Protein AF-A0A1Y0HPH0-F1 (afdb_monomer_lite)

Radius of gyration: 15.82 Å; chains: 1; bounding box: 35×52×36 Å

Foldseek 3Di:
DDDPPPDPPVCVCLLVVLLVCLVVVVLVVLLVVLCVRVNDDDDDLPAADASSSLSNVVSVCVVPNDDDLVSSLVSLLSNLLVDVCPPAVVVPNLVSNLSSLCSNQVPDPHPDDSVRSSVCSCVSDVVDDDDPVDDD

Organism: NCBI:txid1854492

Structure (mmCIF, N/CA/C/O backbone):
data_AF-A0A1Y0HPH0-F1
#
_entry.id   AF-A0A1Y0HPH0-F1
#
loop_
_atom_site.group_PDB
_atom_site.id
_atom_site.type_symbol
_atom_site.label_atom_id
_atom_site.label_alt_id
_atom_site.label_comp_id
_atom_site.label_asym_id
_atom_site.label_entity_id
_atom_site.label_seq_id
_atom_site.pdbx_PDB_ins_code
_atom_site.Cartn_x
_atom_site.Cartn_y
_atom_site.Cartn_z
_atom_site.occupancy
_atom_site.B_iso_or_equiv
_atom_site.auth_seq_id
_atom_site.auth_comp_id
_atom_site.auth_asym_id
_atom_site.auth_atom_id
_atom_site.pdbx_PDB_model_num
ATOM 1 N N . MET A 1 1 ? -8.904 38.641 -9.603 1.00 35.88 1 MET A N 1
ATOM 2 C CA . MET A 1 1 ? -9.101 37.183 -9.765 1.00 35.88 1 MET A CA 1
ATOM 3 C C . MET A 1 1 ? -8.842 36.514 -8.427 1.00 35.88 1 MET A C 1
ATOM 5 O O . MET A 1 1 ? -7.716 36.547 -7.954 1.00 35.88 1 MET A O 1
ATOM 9 N N . ALA A 1 2 ? -9.878 35.993 -7.771 1.00 33.75 2 ALA A N 1
ATOM 10 C CA . ALA A 1 2 ? -9.714 35.282 -6.508 1.00 33.75 2 ALA A CA 1
ATOM 11 C C . ALA A 1 2 ? -9.170 33.876 -6.797 1.00 33.75 2 ALA A C 1
ATOM 13 O O . ALA A 1 2 ? -9.880 33.035 -7.343 1.00 33.75 2 ALA A O 1
ATOM 14 N N . VAL A 1 3 ? -7.907 33.626 -6.453 1.00 39.84 3 VAL A N 1
ATOM 15 C CA . VAL A 1 3 ? -7.331 32.280 -6.487 1.00 39.84 3 VAL A CA 1
ATOM 16 C C . VAL A 1 3 ? -8.057 31.450 -5.428 1.00 39.84 3 VAL A C 1
ATOM 18 O O . VAL A 1 3 ? -7.984 31.738 -4.233 1.00 39.84 3 VAL A O 1
ATOM 21 N N . HIS A 1 4 ? -8.806 30.436 -5.856 1.00 41.59 4 HIS A N 1
ATOM 22 C CA . HIS A 1 4 ? -9.420 29.446 -4.974 1.00 41.59 4 HIS A CA 1
ATOM 23 C C . HIS A 1 4 ? -8.343 28.569 -4.308 1.00 41.59 4 HIS A C 1
ATOM 25 O O . HIS A 1 4 ? -8.145 27.413 -4.662 1.00 41.59 4 HIS A O 1
ATOM 31 N N . ILE A 1 5 ? -7.663 29.096 -3.288 1.00 48.03 5 ILE A N 1
ATOM 32 C CA . ILE A 1 5 ? -6.835 28.304 -2.367 1.00 48.03 5 ILE A CA 1
ATOM 33 C C . ILE A 1 5 ? -7.748 27.751 -1.264 1.00 48.03 5 ILE A C 1
ATOM 35 O O . ILE A 1 5 ? -7.734 28.228 -0.134 1.00 48.03 5 ILE A O 1
ATOM 39 N N . LYS A 1 6 ? -8.627 26.791 -1.568 1.00 42.06 6 LYS A N 1
ATOM 40 C CA . LYS A 1 6 ? -9.547 26.230 -0.556 1.00 42.06 6 LYS A CA 1
ATOM 41 C C . LYS A 1 6 ? -9.825 24.743 -0.795 1.00 42.06 6 LYS A C 1
ATOM 43 O O . LYS A 1 6 ? -10.908 24.394 -1.241 1.00 42.06 6 LYS A O 1
ATOM 48 N N . LYS A 1 7 ? -8.833 23.882 -0.505 1.00 41.75 7 LYS A N 1
ATOM 49 C CA . LYS A 1 7 ? -8.976 22.503 0.049 1.00 41.75 7 LYS A CA 1
ATOM 50 C C . LYS A 1 7 ? -7.671 21.686 0.018 1.00 41.75 7 LYS A C 1
ATOM 52 O O . LYS A 1 7 ? -7.506 20.825 0.868 1.00 41.75 7 LYS A O 1
ATOM 57 N N . SER A 1 8 ? -6.737 21.979 -0.892 1.00 52.62 8 SER A N 1
ATOM 58 C CA . SER A 1 8 ? -5.570 21.113 -1.177 1.00 52.62 8 SER A CA 1
ATOM 59 C C . SER A 1 8 ? -4.472 21.094 -0.091 1.00 52.62 8 SER A C 1
ATOM 61 O O . SER A 1 8 ? -3.960 20.028 0.237 1.00 52.62 8 SER A O 1
ATOM 63 N N . ALA A 1 9 ? -4.161 22.226 0.551 1.00 58.78 9 ALA A N 1
ATOM 64 C CA . ALA A 1 9 ? -3.064 22.282 1.529 1.00 58.78 9 ALA A CA 1
ATOM 65 C C . ALA A 1 9 ? -3.359 21.554 2.857 1.00 58.78 9 ALA A C 1
ATOM 67 O O . ALA A 1 9 ? -2.433 21.135 3.542 1.00 58.78 9 ALA A O 1
ATOM 68 N N . LYS A 1 10 ? -4.639 21.391 3.227 1.00 63.62 10 LYS A N 1
ATOM 69 C CA . LYS A 1 10 ? -5.037 20.844 4.539 1.00 63.62 10 LYS A CA 1
ATOM 70 C C . LYS A 1 10 ? -4.718 19.361 4.715 1.00 63.62 10 LYS A C 1
ATOM 72 O O . LYS A 1 10 ? -4.636 18.917 5.846 1.00 63.62 10 LYS A O 1
ATOM 77 N N . THR A 1 11 ? -4.564 18.609 3.630 1.00 77.12 11 THR A N 1
ATOM 78 C CA . THR A 1 11 ? -4.279 17.165 3.674 1.00 77.12 11 THR A CA 1
ATOM 79 C C . THR A 1 11 ? -2.936 16.833 3.030 1.00 77.12 11 THR A C 1
ATOM 81 O O . THR A 1 11 ? -2.699 15.686 2.649 1.00 77.12 11 THR A O 1
ATOM 84 N N . LEU A 1 12 ? -2.075 17.840 2.847 1.00 81.19 12 LEU A N 1
ATOM 85 C CA . LEU A 1 12 ? -0.736 17.647 2.309 1.00 81.19 12 LEU A CA 1
ATOM 86 C C . LEU A 1 12 ? 0.054 16.739 3.261 1.00 81.19 12 LEU A C 1
ATOM 88 O O . LEU A 1 12 ? 0.106 16.995 4.459 1.00 81.19 12 LEU A O 1
ATOM 92 N N . GLY A 1 13 ? 0.628 15.659 2.733 1.00 89.62 13 GLY A N 1
ATOM 93 C CA . GLY A 1 13 ? 1.373 14.678 3.528 1.00 89.62 13 GLY A CA 1
ATOM 94 C C . GLY A 1 13 ? 0.515 13.645 4.265 1.00 89.62 13 GLY A C 1
ATOM 95 O O . GLY A 1 13 ? 1.075 12.716 4.836 1.00 89.62 13 GLY A O 1
ATOM 96 N N . LEU A 1 14 ? -0.823 13.728 4.215 1.00 95.81 14 LEU A N 1
ATOM 97 C CA . LEU A 1 14 ? -1.679 12.752 4.900 1.00 95.81 14 LEU A CA 1
ATOM 98 C C . LEU A 1 14 ? -1.500 11.332 4.343 1.00 95.81 14 LEU A C 1
ATOM 100 O O . LEU A 1 14 ? -1.537 10.380 5.107 1.00 95.81 14 LEU A O 1
ATOM 104 N N . ASP A 1 15 ? -1.272 11.169 3.035 1.00 95.94 15 ASP A N 1
ATOM 105 C CA . ASP A 1 15 ? -0.969 9.845 2.466 1.00 95.94 15 ASP A CA 1
ATOM 106 C C . ASP A 1 15 ? 0.300 9.249 3.096 1.00 95.94 15 ASP A C 1
ATOM 108 O O . ASP A 1 15 ? 0.280 8.112 3.567 1.00 95.94 15 ASP A O 1
ATOM 112 N N . ASP A 1 16 ? 1.377 10.032 3.172 1.00 95.38 16 ASP A N 1
ATOM 113 C CA . ASP A 1 16 ? 2.646 9.575 3.742 1.00 95.38 16 ASP A CA 1
ATOM 114 C C . ASP A 1 16 ? 2.510 9.290 5.243 1.00 95.38 16 ASP A C 1
ATOM 116 O O . ASP A 1 16 ? 2.974 8.251 5.707 1.00 95.38 16 ASP A O 1
ATOM 120 N N . TYR A 1 17 ? 1.813 10.153 5.992 1.00 96.88 17 TYR A N 1
ATOM 121 C CA . TYR A 1 17 ? 1.526 9.928 7.411 1.00 96.88 17 TYR A CA 1
ATOM 122 C C . TYR A 1 17 ? 0.781 8.608 7.626 1.00 96.88 17 TYR A C 1
ATOM 124 O O . TYR A 1 17 ? 1.194 7.787 8.443 1.00 96.88 17 TYR A O 1
ATOM 132 N N . MET A 1 18 ? -0.282 8.367 6.852 1.00 97.69 18 MET A N 1
ATOM 133 C CA . MET A 1 18 ? -1.068 7.138 6.950 1.00 97.69 18 MET A CA 1
ATOM 134 C C . MET A 1 18 ? -0.225 5.900 6.623 1.00 97.69 18 MET A C 1
ATOM 136 O O . MET A 1 18 ? -0.322 4.892 7.321 1.00 97.69 18 MET A O 1
ATOM 140 N N . SER A 1 19 ? 0.644 5.978 5.610 1.00 96.75 19 SER A N 1
ATOM 141 C CA . SER A 1 19 ? 1.599 4.906 5.316 1.00 96.75 19 SER A CA 1
ATOM 142 C C . SER A 1 19 ? 2.582 4.675 6.466 1.00 96.75 19 SER A C 1
ATOM 144 O O . SER A 1 19 ? 2.906 3.528 6.762 1.00 96.75 19 SER A O 1
ATOM 146 N N . CYS A 1 20 ? 3.077 5.732 7.112 1.00 96.12 20 CYS A N 1
ATOM 147 C CA . CYS A 1 20 ? 3.971 5.611 8.263 1.00 96.12 20 CYS A CA 1
ATOM 148 C C . CYS A 1 20 ? 3.270 4.958 9.459 1.00 96.12 20 CYS A C 1
ATOM 150 O O . CYS A 1 20 ? 3.875 4.115 10.116 1.00 96.12 20 CYS A O 1
ATOM 152 N N . CYS A 1 21 ? 1.998 5.281 9.710 1.00 97.56 21 CYS A N 1
ATOM 153 C CA . CYS A 1 21 ? 1.201 4.615 10.740 1.00 97.56 21 CYS A CA 1
ATOM 154 C C . CYS A 1 21 ? 1.087 3.110 10.491 1.00 97.56 21 CYS A C 1
ATOM 156 O O . CYS A 1 21 ? 1.268 2.340 11.426 1.00 97.56 21 CYS A O 1
ATOM 158 N N . ILE A 1 22 ? 0.850 2.687 9.245 1.00 96.12 22 ILE A N 1
ATOM 159 C CA . ILE A 1 22 ? 0.814 1.261 8.887 1.00 96.12 22 ILE A CA 1
ATOM 160 C C . ILE A 1 22 ? 2.168 0.597 9.165 1.00 96.12 22 ILE A C 1
ATOM 162 O O . ILE A 1 22 ? 2.223 -0.445 9.811 1.00 96.12 22 ILE A O 1
ATOM 166 N N . HIS A 1 23 ? 3.268 1.218 8.732 1.00 92.56 23 HIS A N 1
ATOM 167 C CA . HIS A 1 23 ? 4.615 0.679 8.932 1.00 92.56 23 HIS A CA 1
ATOM 168 C C . HIS A 1 23 ? 5.052 0.590 10.394 1.00 92.56 23 HIS A C 1
ATOM 170 O O . HIS A 1 23 ? 5.830 -0.296 10.732 1.00 92.56 23 HIS A O 1
ATOM 176 N N . ALA A 1 24 ? 4.611 1.533 11.225 1.00 95.62 24 ALA A N 1
ATOM 177 C CA . ALA A 1 24 ? 4.915 1.580 12.650 1.00 95.62 24 ALA A CA 1
ATOM 178 C C . ALA A 1 24 ? 3.867 0.843 13.505 1.00 95.62 24 ALA A C 1
ATOM 180 O O . ALA A 1 24 ? 3.915 0.937 14.732 1.00 95.62 24 ALA A O 1
ATOM 181 N N . GLU A 1 25 ? 2.898 0.181 12.861 1.00 95.25 25 GLU A N 1
ATOM 182 C CA . GLU A 1 25 ? 1.777 -0.517 13.503 1.00 95.25 25 GLU A CA 1
ATOM 183 C C . GLU A 1 25 ? 0.964 0.392 14.450 1.00 95.25 25 GLU A C 1
ATOM 185 O O . GLU A 1 25 ? 0.337 -0.050 15.406 1.00 95.25 25 GLU A O 1
ATOM 190 N N . GLN A 1 26 ? 0.960 1.701 14.174 1.00 97.81 26 GLN A N 1
ATOM 191 C CA . GLN A 1 26 ? 0.226 2.725 14.922 1.00 97.81 26 GLN A CA 1
ATOM 192 C C . GLN A 1 26 ? -1.163 2.934 14.305 1.00 97.81 26 GLN A C 1
ATOM 194 O O . GLN A 1 26 ? -1.487 4.012 13.791 1.00 97.81 26 GLN A O 1
ATOM 199 N N . TYR A 1 27 ? -1.980 1.882 14.298 1.00 97.56 27 TYR A N 1
ATOM 200 C CA . TYR A 1 27 ? -3.255 1.866 13.579 1.00 97.56 27 TYR A CA 1
ATOM 201 C C . TYR A 1 27 ? -4.267 2.864 14.145 1.00 97.56 27 TYR A C 1
ATOM 203 O O . TYR A 1 27 ? -4.900 3.593 13.378 1.00 97.56 27 TYR A O 1
ATOM 211 N N . GLU A 1 28 ? -4.377 2.965 15.469 1.00 98.44 28 GLU A N 1
ATOM 212 C CA . GLU A 1 28 ? -5.253 3.913 16.161 1.00 98.44 28 GLU A CA 1
ATOM 213 C C . GLU A 1 28 ? -4.872 5.357 15.830 1.00 98.44 28 GLU A C 1
ATOM 215 O O . GLU A 1 28 ? -5.748 6.179 15.558 1.00 98.44 28 GLU A O 1
ATOM 220 N N . ALA A 1 29 ? -3.569 5.660 15.769 1.00 98.38 29 ALA A N 1
ATOM 221 C CA . ALA A 1 29 ? -3.084 6.978 15.370 1.00 98.38 29 ALA A CA 1
ATOM 222 C C . ALA A 1 29 ? -3.468 7.303 13.917 1.00 98.38 29 ALA A C 1
ATOM 224 O O . ALA A 1 29 ? -3.908 8.417 13.634 1.00 98.38 29 ALA A O 1
ATOM 225 N N . GLY A 1 30 ? -3.376 6.324 13.011 1.00 97.94 30 GLY A N 1
ATOM 226 C CA . GLY A 1 30 ? -3.826 6.475 11.626 1.00 97.94 30 GLY A CA 1
ATOM 227 C C . GLY A 1 30 ? -5.334 6.732 11.516 1.00 97.94 30 GLY A C 1
ATOM 228 O O . GLY A 1 30 ? -5.758 7.630 10.789 1.00 97.94 30 GLY A O 1
ATOM 229 N N . VAL A 1 31 ? -6.154 5.993 12.271 1.00 98.44 31 VAL A N 1
ATOM 230 C CA . VAL A 1 31 ? -7.611 6.221 12.344 1.00 98.44 31 VAL A CA 1
ATOM 231 C C . VAL A 1 31 ? -7.907 7.627 12.857 1.00 98.44 31 VAL A C 1
ATOM 233 O O . VAL A 1 31 ? -8.600 8.388 12.182 1.00 98.44 31 VAL A O 1
ATOM 236 N N . MET A 1 32 ? -7.323 8.001 13.998 1.00 98.00 32 MET A N 1
ATOM 237 C CA . MET A 1 32 ? -7.509 9.319 14.598 1.00 98.00 32 MET A CA 1
ATOM 238 C C . MET A 1 32 ? -7.099 10.447 13.652 1.00 98.00 32 MET A C 1
ATOM 240 O O . MET A 1 32 ? -7.830 11.427 13.523 1.00 98.00 32 MET A O 1
ATOM 244 N N . GLU A 1 33 ? -5.944 10.342 12.990 1.00 97.25 33 GLU A N 1
ATOM 245 C CA . GLU A 1 33 ? -5.473 11.393 12.089 1.00 97.25 33 GLU A CA 1
ATOM 246 C C . GLU A 1 33 ? -6.388 11.539 10.874 1.00 97.25 33 GLU A C 1
ATOM 248 O O . GLU A 1 33 ? -6.760 12.657 10.528 1.00 97.25 33 GLU A O 1
ATOM 253 N N . TYR A 1 34 ? -6.817 10.438 10.255 1.00 97.06 34 TYR A N 1
ATOM 254 C CA . TYR A 1 34 ? -7.749 10.499 9.130 1.00 97.06 34 TYR A CA 1
ATOM 255 C C . TYR A 1 34 ? -9.081 11.160 9.524 1.00 97.06 34 TYR A C 1
ATOM 257 O O . TYR A 1 34 ? -9.582 12.047 8.822 1.00 97.06 34 TYR A O 1
ATOM 265 N N . GLU A 1 35 ? -9.644 10.771 10.669 1.00 96.81 35 GLU A N 1
ATOM 266 C CA . GLU A 1 35 ? -10.937 11.273 11.140 1.00 96.81 35 GLU A CA 1
ATOM 267 C C . GLU A 1 35 ? -10.905 12.760 11.520 1.00 96.81 35 GLU A C 1
ATOM 269 O O . GLU A 1 35 ? -11.928 13.431 11.378 1.00 96.81 35 GLU A O 1
ATOM 274 N N . LYS A 1 36 ? -9.744 13.336 11.876 1.00 94.75 36 LYS A N 1
ATOM 275 C CA . LYS A 1 36 ? -9.601 14.799 12.052 1.00 94.75 36 LYS A CA 1
ATOM 276 C C . LYS A 1 36 ? -9.984 15.590 10.797 1.00 94.75 36 LYS A C 1
ATOM 278 O O . LYS A 1 36 ? -10.474 16.713 10.913 1.00 94.75 36 LYS A O 1
ATOM 283 N N . TYR A 1 37 ? -9.762 15.031 9.604 1.00 92.69 37 TYR A N 1
ATOM 284 C CA . TYR A 1 37 ? -10.041 15.714 8.334 1.00 92.69 37 TYR A CA 1
ATOM 285 C C . TYR A 1 37 ? -11.368 15.299 7.704 1.00 92.69 37 TYR A C 1
ATOM 287 O O . TYR A 1 37 ? -12.001 16.118 7.034 1.00 92.69 37 TYR A O 1
ATOM 295 N N . TYR A 1 38 ? -11.776 14.041 7.884 1.00 92.06 38 TYR A N 1
ATOM 296 C CA . TYR A 1 38 ? -12.914 13.455 7.167 1.00 92.06 38 TYR A CA 1
ATOM 297 C C . TYR A 1 38 ? -14.074 13.024 8.072 1.00 92.06 38 TYR A C 1
ATOM 299 O O . TYR A 1 38 ? -15.126 12.649 7.551 1.00 92.06 38 TYR A O 1
ATOM 307 N N . GLY A 1 39 ? -13.906 13.088 9.396 1.00 93.62 39 GLY A N 1
ATOM 308 C CA . GLY A 1 39 ? -14.811 12.466 10.359 1.00 93.62 39 GLY A CA 1
ATOM 309 C C . GLY A 1 39 ? -14.819 10.939 10.252 1.00 93.62 39 GLY A C 1
ATOM 310 O O . GLY A 1 39 ? -14.131 10.349 9.415 1.00 93.62 39 GLY A O 1
ATOM 311 N N . VAL A 1 40 ? -15.640 10.301 11.087 1.00 93.50 40 VAL A N 1
ATOM 312 C CA . VAL A 1 40 ? -15.884 8.853 11.021 1.00 93.50 40 VAL A CA 1
ATOM 313 C C . VAL A 1 40 ? -16.502 8.518 9.665 1.00 93.50 40 VAL A C 1
ATOM 315 O O . VAL A 1 40 ? -17.583 9.004 9.320 1.00 93.50 40 VAL A O 1
ATOM 318 N N . SER A 1 41 ? -15.814 7.693 8.875 1.00 85.75 41 SER A N 1
ATOM 319 C CA . SER A 1 41 ? -16.184 7.440 7.482 1.00 85.75 41 SER A CA 1
ATOM 320 C C . SER A 1 41 ? -16.574 5.985 7.257 1.00 85.75 41 SER A C 1
ATOM 322 O O . SER A 1 41 ? -15.815 5.066 7.559 1.00 85.75 41 SER A O 1
ATOM 324 N N . LYS A 1 42 ? -17.742 5.752 6.645 1.00 87.25 42 LYS A N 1
ATOM 325 C CA . LYS A 1 42 ? -18.109 4.411 6.181 1.00 87.25 42 LYS A CA 1
ATOM 326 C C . LYS A 1 42 ? -17.305 4.071 4.925 1.00 87.25 42 LYS A C 1
ATOM 328 O O . LYS A 1 42 ? -17.476 4.692 3.874 1.00 87.25 42 LYS A O 1
ATOM 333 N N . VAL A 1 43 ? -16.437 3.070 5.027 1.00 89.75 43 VAL A N 1
ATOM 334 C CA . VAL A 1 43 ? -15.636 2.589 3.896 1.00 89.75 43 VAL A CA 1
ATOM 335 C C . VAL A 1 43 ? -16.480 1.693 2.986 1.00 89.75 43 VAL A C 1
ATOM 337 O O . VAL A 1 43 ? -17.228 0.833 3.447 1.00 89.75 43 VAL A O 1
ATOM 340 N N . SER A 1 44 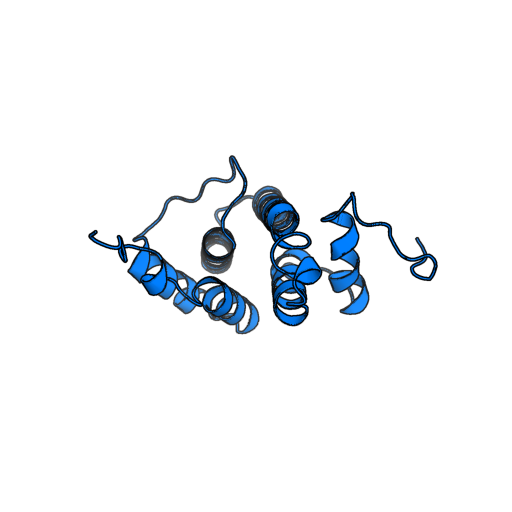? -16.342 1.887 1.673 1.00 88.56 44 SER A N 1
ATOM 341 C CA . SER A 1 44 ? -16.880 1.009 0.633 1.00 88.56 44 SER A CA 1
ATOM 342 C C . SER A 1 44 ? -15.852 0.824 -0.491 1.00 88.56 44 SER A C 1
ATOM 344 O O . SER A 1 44 ? -15.133 1.764 -0.837 1.00 88.56 44 SER A O 1
ATOM 346 N N . PHE A 1 45 ? -15.789 -0.383 -1.064 1.00 88.19 45 PHE A N 1
ATOM 347 C CA . PHE A 1 45 ? -14.762 -0.809 -2.035 1.00 88.19 45 PHE A CA 1
ATOM 348 C C . PHE A 1 45 ? -15.229 -0.768 -3.506 1.00 88.19 45 PHE A C 1
ATOM 350 O O . PHE A 1 45 ? -14.730 -1.509 -4.349 1.00 88.19 45 PHE A O 1
ATOM 357 N N . GLY A 1 46 ? -16.219 0.070 -3.832 1.00 78.06 46 GLY A N 1
ATOM 358 C CA . GLY A 1 46 ? -16.859 0.087 -5.158 1.00 78.06 46 GLY A CA 1
ATOM 359 C C . GLY A 1 46 ? -16.030 0.693 -6.303 1.00 78.06 46 GLY A C 1
ATOM 360 O O . GLY A 1 46 ? -16.418 0.555 -7.456 1.00 78.06 46 GLY A O 1
ATOM 361 N N . GLY A 1 47 ? -14.900 1.351 -6.022 1.00 79.94 47 GLY A N 1
ATOM 362 C CA . GLY A 1 47 ? -14.086 2.045 -7.028 1.00 79.94 47 GLY A CA 1
ATOM 363 C C . GLY A 1 47 ? -12.644 2.273 -6.573 1.00 79.94 47 GLY A C 1
ATOM 364 O O . GLY A 1 47 ? -12.261 1.809 -5.499 1.00 79.94 47 GLY A O 1
ATOM 365 N N . SER A 1 48 ? -11.848 2.981 -7.387 1.00 81.00 48 SER A N 1
ATOM 366 C CA . SER A 1 48 ? -10.495 3.385 -6.977 1.00 81.00 48 SER A CA 1
ATOM 367 C C . SER A 1 48 ? -10.562 4.310 -5.757 1.00 81.00 48 SER A C 1
ATOM 369 O O . SER A 1 48 ? -11.466 5.140 -5.624 1.00 81.00 48 SER A O 1
ATOM 371 N N . MET A 1 49 ? -9.619 4.129 -4.837 1.00 90.94 49 MET A N 1
ATOM 372 C CA . MET A 1 49 ? -9.553 4.843 -3.569 1.00 90.94 49 MET A CA 1
ATOM 373 C C . MET A 1 49 ? -8.278 5.677 -3.507 1.00 90.94 49 MET A C 1
ATOM 375 O O . MET A 1 49 ? -7.217 5.241 -3.943 1.00 90.94 49 MET A O 1
ATOM 379 N N . ALA A 1 50 ? -8.373 6.860 -2.897 1.00 93.25 50 ALA A N 1
ATOM 380 C CA . ALA A 1 50 ? -7.182 7.614 -2.522 1.00 93.25 50 ALA A CA 1
ATOM 381 C C . ALA A 1 50 ? -6.340 6.805 -1.510 1.00 93.25 50 ALA A C 1
ATOM 383 O O . ALA A 1 50 ? -6.939 6.131 -0.659 1.00 93.25 50 ALA A O 1
ATOM 384 N N . PRO A 1 51 ? -4.998 6.920 -1.522 1.00 96.19 51 PRO A N 1
ATOM 385 C CA . PRO A 1 51 ? -4.125 6.123 -0.660 1.00 96.19 51 PRO A CA 1
ATOM 386 C C . PRO A 1 51 ? -4.487 6.231 0.830 1.00 96.19 51 PRO A C 1
ATOM 388 O O . PRO A 1 51 ? -4.746 5.215 1.472 1.00 96.19 51 PRO A O 1
ATOM 391 N N . ARG A 1 52 ? -4.679 7.449 1.359 1.00 96.44 52 ARG A N 1
ATOM 392 C CA . ARG A 1 52 ? -5.183 7.702 2.728 1.00 96.44 52 ARG A CA 1
ATOM 393 C C . ARG A 1 52 ? -6.481 6.980 3.080 1.00 96.44 52 ARG A C 1
ATOM 395 O O . ARG A 1 52 ? -6.640 6.543 4.212 1.00 96.44 52 ARG A O 1
ATOM 402 N N . LYS A 1 53 ? -7.427 6.863 2.140 1.00 96.44 53 LYS A N 1
ATOM 403 C CA . LYS A 1 53 ? -8.729 6.232 2.402 1.00 96.44 53 LYS A CA 1
ATOM 404 C C . LYS A 1 53 ? -8.579 4.715 2.476 1.00 96.44 53 LYS A C 1
ATOM 406 O O . LYS A 1 53 ? -9.227 4.081 3.303 1.00 96.44 53 LYS A O 1
ATOM 411 N N . TRP A 1 54 ? -7.734 4.140 1.620 1.00 96.94 54 TRP A N 1
ATOM 412 C CA . TRP A 1 54 ? -7.392 2.724 1.716 1.00 96.94 54 TRP A CA 1
ATOM 413 C C . TRP A 1 54 ? -6.625 2.437 3.013 1.00 96.94 54 TRP A C 1
ATOM 415 O O . TRP A 1 54 ? -6.995 1.523 3.740 1.00 96.94 54 TRP A O 1
ATOM 425 N N . ALA A 1 55 ? -5.646 3.272 3.370 1.00 97.12 55 ALA A N 1
ATOM 426 C CA . ALA A 1 55 ? -4.892 3.124 4.612 1.00 97.12 55 ALA A CA 1
ATOM 427 C C . ALA A 1 55 ? -5.777 3.258 5.862 1.00 97.12 55 ALA A C 1
ATOM 429 O O . ALA A 1 55 ? -5.628 2.496 6.808 1.00 97.12 55 ALA A O 1
ATOM 430 N N . TYR A 1 56 ? -6.758 4.165 5.848 1.00 97.75 56 TYR A N 1
ATOM 431 C CA . TYR A 1 56 ? -7.765 4.255 6.906 1.00 97.75 56 TYR A CA 1
ATOM 432 C C . TYR A 1 56 ? -8.568 2.956 7.044 1.00 97.75 56 TYR A C 1
ATOM 434 O O . TYR A 1 56 ? -8.727 2.443 8.148 1.00 97.75 56 TYR A O 1
ATOM 442 N N . ALA A 1 57 ? -9.023 2.385 5.923 1.00 97.06 57 ALA A N 1
ATOM 443 C CA . ALA A 1 57 ? -9.705 1.094 5.919 1.00 97.06 57 ALA A CA 1
ATOM 444 C C . ALA A 1 57 ? -8.816 -0.034 6.464 1.00 97.06 57 ALA A C 1
ATOM 446 O O . ALA A 1 57 ? -9.293 -0.876 7.221 1.00 97.06 57 ALA A O 1
ATOM 447 N N . PHE A 1 58 ? -7.531 -0.023 6.107 1.00 96.44 58 PHE A N 1
ATOM 448 C CA . PHE A 1 58 ? -6.545 -0.973 6.605 1.00 96.44 58 PHE A CA 1
ATOM 449 C C . PHE A 1 58 ? -6.392 -0.874 8.129 1.00 96.44 58 PHE A C 1
ATOM 451 O O . PHE A 1 58 ? -6.587 -1.869 8.824 1.00 96.44 58 PHE A O 1
ATOM 458 N N . CYS A 1 59 ? -6.143 0.327 8.664 1.00 97.44 59 CYS A N 1
ATOM 459 C CA . CYS A 1 59 ? -6.014 0.543 10.106 1.00 97.44 59 CYS A CA 1
ATOM 460 C C . CYS A 1 59 ? -7.282 0.130 10.866 1.00 97.44 59 CYS A C 1
ATOM 462 O O . CYS A 1 59 ? -7.199 -0.572 11.870 1.00 97.44 59 CYS A O 1
ATOM 464 N N . LEU A 1 60 ? -8.463 0.507 10.361 1.00 97.44 60 LEU A N 1
ATOM 465 C CA . LEU A 1 60 ? -9.739 0.092 10.941 1.00 97.44 60 LEU A CA 1
ATOM 466 C C . LEU A 1 60 ? -9.871 -1.437 11.016 1.00 97.44 60 LEU A C 1
ATOM 468 O O . LEU A 1 60 ? -10.311 -1.960 12.037 1.00 97.44 60 LEU A O 1
ATOM 472 N N . ASN A 1 61 ? -9.507 -2.144 9.941 1.00 95.69 61 ASN A N 1
ATOM 473 C CA . ASN A 1 61 ? -9.594 -3.603 9.882 1.00 95.69 61 ASN A CA 1
ATOM 474 C C . ASN A 1 61 ? -8.605 -4.290 10.824 1.00 95.69 61 ASN A C 1
ATOM 476 O O . ASN A 1 61 ? -8.922 -5.345 11.359 1.00 95.69 61 ASN A O 1
ATOM 480 N N . HIS A 1 62 ? -7.426 -3.701 11.027 1.00 94.50 62 HIS A N 1
ATOM 481 C CA . HIS A 1 62 ? -6.431 -4.242 11.945 1.00 94.50 62 HIS A CA 1
ATOM 482 C C . HIS A 1 62 ? -6.870 -4.103 13.411 1.00 94.50 62 HIS A C 1
ATOM 484 O O . HIS A 1 62 ? -6.741 -5.045 14.186 1.00 94.50 62 HIS A O 1
ATOM 490 N N . ILE A 1 63 ? -7.438 -2.951 13.790 1.00 96.44 63 ILE A N 1
ATOM 491 C CA . ILE A 1 63 ? -7.967 -2.719 15.148 1.00 96.44 63 ILE A CA 1
ATOM 492 C C . ILE A 1 63 ? -9.152 -3.646 15.428 1.00 96.44 63 ILE A C 1
ATOM 494 O O . ILE A 1 63 ? -9.263 -4.245 16.498 1.00 96.44 63 ILE A O 1
ATOM 498 N N . LYS A 1 64 ? -10.074 -3.744 14.466 1.00 95.69 64 LYS A N 1
ATOM 499 C CA . LYS A 1 64 ? -11.252 -4.600 14.558 1.00 95.69 64 LYS A CA 1
ATOM 500 C C . LYS A 1 64 ? -11.581 -5.164 13.176 1.00 95.69 64 LYS A C 1
ATOM 502 O O . LYS A 1 64 ? -12.169 -4.440 12.366 1.00 95.69 64 LYS A O 1
ATOM 507 N N . PRO A 1 65 ? -11.275 -6.449 12.919 1.00 94.12 65 PRO A N 1
ATOM 508 C CA . PRO A 1 65 ? -11.584 -7.088 11.648 1.00 94.12 65 PRO A CA 1
ATOM 509 C C . PRO A 1 65 ? -13.061 -6.929 11.289 1.00 94.12 65 PRO A C 1
ATOM 511 O O . PRO A 1 65 ? -13.951 -7.352 12.029 1.00 94.12 65 PRO A O 1
ATOM 514 N N . GLN A 1 66 ? -13.320 -6.264 10.166 1.00 94.38 66 GLN A N 1
ATOM 515 C CA . GLN A 1 66 ? -14.674 -5.924 9.711 1.00 94.38 66 GLN A CA 1
ATOM 516 C C . GLN A 1 66 ? -14.823 -5.903 8.187 1.00 94.38 66 GLN A C 1
ATOM 518 O O . GLN A 1 66 ? -15.936 -5.769 7.675 1.00 94.38 66 GLN A O 1
ATOM 523 N N . PHE A 1 67 ? -13.720 -6.024 7.450 1.00 93.88 67 PHE A N 1
ATOM 524 C CA . PHE A 1 67 ? -13.711 -6.112 6.000 1.00 93.88 67 PHE A CA 1
ATOM 525 C C . PHE A 1 67 ? -13.266 -7.500 5.557 1.00 93.88 67 PHE A C 1
ATOM 527 O O . PHE A 1 67 ? -12.470 -8.165 6.215 1.00 93.88 67 PHE A O 1
ATOM 534 N N . ASP A 1 68 ? -13.782 -7.915 4.405 1.00 93.00 68 ASP A N 1
ATOM 535 C CA . ASP A 1 68 ? -13.292 -9.098 3.712 1.00 93.00 68 ASP A CA 1
ATOM 536 C C . ASP A 1 68 ? -11.826 -8.871 3.275 1.00 93.00 68 ASP A C 1
ATOM 538 O O . ASP A 1 68 ? -11.565 -7.873 2.587 1.00 93.00 68 ASP A O 1
ATOM 542 N N . PRO A 1 69 ? -10.875 -9.746 3.668 1.00 91.00 69 PRO A N 1
ATOM 543 C CA . PRO A 1 69 ? -9.451 -9.547 3.389 1.00 91.00 69 PRO A CA 1
ATOM 544 C C . PRO A 1 69 ? -9.141 -9.416 1.896 1.00 91.00 69 PRO A C 1
ATOM 546 O O . PRO A 1 69 ? -8.371 -8.542 1.493 1.00 91.00 69 PRO A O 1
ATOM 549 N N . GLU A 1 70 ? -9.797 -10.222 1.058 1.00 91.75 70 GLU A N 1
ATOM 550 C CA . GLU A 1 70 ? -9.580 -10.202 -0.387 1.00 91.75 70 GLU A CA 1
ATOM 551 C C . GLU A 1 70 ? -10.086 -8.894 -1.007 1.00 91.75 70 GLU A C 1
ATOM 553 O O . GLU A 1 70 ? -9.384 -8.257 -1.793 1.00 91.75 70 GLU A O 1
ATOM 558 N N . LYS A 1 71 ? -11.265 -8.406 -0.603 1.00 94.12 71 LYS A N 1
ATOM 559 C CA . LYS A 1 71 ? -11.763 -7.095 -1.052 1.00 94.12 71 LYS A CA 1
ATOM 560 C C . LYS A 1 71 ? -10.855 -5.944 -0.627 1.00 94.12 71 LYS A C 1
ATOM 562 O O . LYS A 1 71 ? -10.641 -5.032 -1.430 1.00 94.12 71 LYS A O 1
ATOM 567 N N . LEU A 1 72 ? -10.323 -5.966 0.597 1.00 94.56 72 LEU A N 1
ATOM 568 C CA . LEU A 1 72 ? -9.392 -4.938 1.072 1.00 94.56 72 LEU A CA 1
ATOM 569 C C . LEU A 1 72 ? -8.086 -4.961 0.264 1.00 94.56 72 LEU A C 1
ATOM 571 O O . LEU A 1 72 ? -7.599 -3.905 -0.155 1.00 94.56 72 LEU A O 1
ATOM 575 N N . PHE A 1 73 ? -7.561 -6.154 -0.015 1.00 94.06 73 PHE A N 1
ATOM 576 C CA . PHE A 1 73 ? -6.371 -6.332 -0.839 1.00 94.06 73 PHE A CA 1
ATOM 577 C C . PHE A 1 73 ? -6.585 -5.851 -2.281 1.00 94.06 73 PHE A C 1
ATOM 579 O O . PHE A 1 73 ? -5.801 -5.044 -2.785 1.00 94.06 73 PHE A O 1
ATOM 586 N N . GLN A 1 74 ? -7.675 -6.261 -2.935 1.00 94.00 74 GLN A N 1
ATOM 587 C CA . GLN A 1 74 ? -7.983 -5.830 -4.303 1.00 94.00 74 GLN A CA 1
ATOM 588 C C . GLN A 1 74 ? -8.226 -4.318 -4.396 1.00 94.00 74 GLN A C 1
ATOM 590 O O . GLN A 1 74 ? -7.840 -3.691 -5.383 1.00 94.00 74 GLN A O 1
ATOM 595 N N . ALA A 1 75 ? -8.813 -3.697 -3.368 1.00 95.75 75 ALA A N 1
ATOM 596 C CA . ALA A 1 75 ? -8.914 -2.240 -3.298 1.00 95.75 75 ALA A CA 1
ATOM 597 C C . ALA A 1 75 ? -7.530 -1.568 -3.221 1.00 95.75 75 ALA A C 1
ATOM 599 O O . ALA A 1 75 ? -7.314 -0.541 -3.866 1.00 95.75 75 ALA A O 1
ATOM 600 N N . GLY A 1 76 ? -6.587 -2.172 -2.492 1.00 95.50 76 GLY A N 1
ATOM 601 C CA . GLY A 1 76 ? -5.194 -1.725 -2.423 1.00 95.50 76 GLY A CA 1
ATOM 602 C C . GLY A 1 76 ? -4.493 -1.829 -3.772 1.00 95.50 76 GLY A C 1
ATOM 603 O O . GLY A 1 76 ? -3.881 -0.865 -4.222 1.00 95.50 76 GLY A O 1
ATOM 604 N N . ARG A 1 77 ? -4.667 -2.950 -4.481 1.00 95.44 77 ARG A N 1
ATOM 605 C CA . ARG A 1 77 ? -4.147 -3.121 -5.848 1.00 95.44 77 ARG A CA 1
ATOM 606 C C . ARG A 1 77 ? -4.692 -2.082 -6.822 1.00 95.44 77 ARG A C 1
ATOM 608 O O . ARG A 1 77 ? -3.918 -1.455 -7.536 1.00 95.44 77 ARG A O 1
ATOM 615 N N . LYS A 1 78 ? -6.006 -1.840 -6.816 1.00 95.62 78 LYS A N 1
ATOM 616 C CA . LYS A 1 78 ? -6.619 -0.794 -7.656 1.00 95.62 78 LYS A CA 1
ATOM 617 C C . LYS A 1 78 ? -6.057 0.590 -7.342 1.00 95.62 78 LYS A C 1
ATOM 619 O O . LYS A 1 78 ? -5.828 1.372 -8.257 1.00 95.62 78 LYS A O 1
ATOM 624 N N . MET A 1 79 ? -5.818 0.888 -6.064 1.00 96.12 79 MET A N 1
ATOM 625 C CA . MET A 1 79 ? -5.156 2.126 -5.657 1.00 96.12 79 MET A CA 1
ATOM 626 C C . MET A 1 79 ? -3.729 2.201 -6.221 1.00 96.12 79 MET A C 1
ATOM 628 O O . MET A 1 79 ? -3.370 3.225 -6.794 1.00 96.12 79 MET A O 1
ATOM 632 N N . LEU A 1 80 ? -2.937 1.127 -6.145 1.00 96.44 80 LEU A N 1
ATOM 633 C CA . LEU A 1 80 ? -1.592 1.097 -6.730 1.00 96.44 80 LEU A CA 1
ATOM 634 C C . LEU A 1 80 ? -1.613 1.341 -8.244 1.00 96.44 80 LEU A C 1
ATOM 636 O O . LEU A 1 80 ? -0.840 2.161 -8.736 1.00 96.44 80 LEU A O 1
ATOM 640 N N . GLN A 1 81 ? -2.530 0.691 -8.965 1.00 95.56 81 GLN A N 1
ATOM 641 C CA . GLN A 1 81 ? -2.675 0.826 -10.418 1.00 95.56 81 GLN A CA 1
ATOM 642 C C . GLN A 1 81 ? -2.921 2.269 -10.867 1.00 95.56 81 GLN A C 1
ATOM 644 O O . GLN A 1 81 ? -2.448 2.673 -11.923 1.00 95.56 81 GLN A O 1
ATOM 649 N N . THR A 1 82 ? -3.621 3.080 -10.067 1.00 94.31 82 THR A N 1
ATOM 650 C CA . THR A 1 82 ? -3.874 4.481 -10.434 1.00 94.31 82 THR A CA 1
ATOM 651 C C . THR A 1 82 ? -2.741 5.440 -10.072 1.00 94.31 82 THR A C 1
ATOM 653 O O . THR A 1 82 ? -2.819 6.598 -10.466 1.00 94.31 82 THR A O 1
ATOM 656 N N . HIS A 1 83 ? -1.727 5.012 -9.309 1.00 95.31 83 HIS A N 1
ATOM 657 C CA . HIS A 1 83 ? -0.689 5.917 -8.794 1.00 95.31 83 HIS A CA 1
ATOM 658 C C . HIS A 1 83 ? 0.742 5.530 -9.177 1.00 95.31 83 HIS A C 1
ATOM 660 O O . HIS A 1 83 ? 1.583 6.422 -9.285 1.00 95.31 83 HIS A O 1
ATOM 666 N N . LEU A 1 84 ? 1.044 4.241 -9.360 1.00 96.19 84 LEU A N 1
ATOM 667 C CA . LEU A 1 84 ? 2.422 3.783 -9.541 1.00 96.19 84 LEU A CA 1
ATOM 668 C C . LEU A 1 84 ? 3.093 4.427 -10.750 1.00 96.19 84 LEU A C 1
ATOM 670 O O . LEU A 1 84 ? 4.142 5.032 -10.572 1.00 96.19 84 LEU A O 1
ATOM 674 N N . ASP A 1 85 ? 2.479 4.351 -11.928 1.00 93.69 85 ASP A N 1
ATOM 675 C CA . ASP A 1 85 ? 3.062 4.916 -13.145 1.00 93.69 85 ASP A CA 1
ATOM 676 C C . ASP A 1 85 ? 2.979 6.452 -13.127 1.00 93.69 85 ASP A C 1
ATOM 678 O O . ASP A 1 85 ? 3.974 7.150 -12.945 1.00 93.69 85 ASP A O 1
ATOM 682 N N . ASN A 1 86 ? 1.762 6.995 -13.162 1.00 87.75 86 ASN A N 1
ATOM 683 C CA . ASN A 1 86 ? 1.539 8.424 -13.400 1.00 87.75 86 ASN A CA 1
ATOM 684 C C . ASN A 1 86 ? 1.929 9.363 -12.242 1.00 87.75 86 ASN A C 1
ATOM 686 O O . ASN A 1 86 ? 2.145 10.554 -12.469 1.00 87.75 86 ASN A O 1
ATOM 690 N N . ASN A 1 87 ? 1.974 8.881 -10.993 1.00 90.69 87 ASN A N 1
ATOM 691 C CA . ASN A 1 87 ? 2.086 9.752 -9.816 1.00 90.69 87 ASN A CA 1
ATOM 692 C C . ASN A 1 87 ? 3.299 9.460 -8.936 1.00 90.69 87 ASN A C 1
ATOM 694 O O . ASN A 1 87 ? 3.676 10.338 -8.152 1.00 90.69 87 ASN A O 1
ATOM 698 N N . TRP A 1 88 ? 3.895 8.268 -9.036 1.00 95.44 88 TRP A N 1
ATOM 699 C CA . TRP A 1 88 ? 5.035 7.879 -8.212 1.00 95.44 88 TRP A CA 1
ATOM 700 C C . TRP A 1 88 ? 6.272 7.537 -9.042 1.00 95.44 88 TRP A C 1
ATOM 702 O O . TRP A 1 88 ? 7.154 8.383 -9.151 1.00 95.44 88 TRP A O 1
ATOM 712 N N . LEU A 1 89 ? 6.358 6.344 -9.629 1.00 95.69 89 LEU A N 1
ATOM 713 C CA . LEU A 1 89 ? 7.540 5.878 -10.362 1.00 95.69 89 LEU A CA 1
ATOM 714 C C . LEU A 1 89 ? 7.806 6.707 -11.621 1.00 95.69 89 LEU A C 1
ATOM 716 O O . LEU A 1 89 ? 8.935 7.161 -11.797 1.00 95.69 89 LEU A O 1
ATOM 720 N N . GLY A 1 90 ? 6.788 6.998 -12.436 1.00 90.44 90 GLY A N 1
ATOM 721 C CA . GLY A 1 90 ? 6.938 7.803 -13.656 1.00 90.44 90 GLY A CA 1
ATOM 722 C C . 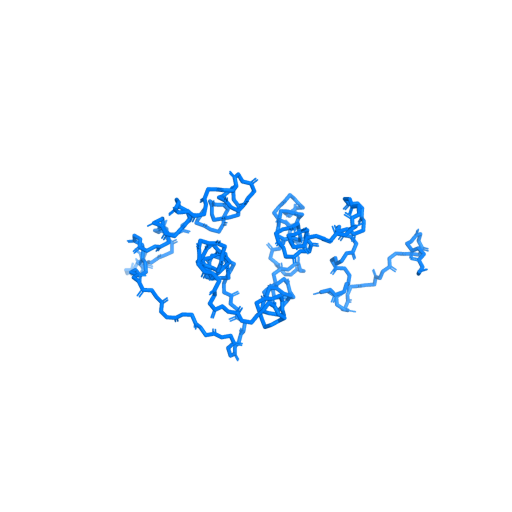GLY A 1 90 ? 7.374 9.250 -13.405 1.00 90.44 90 GLY A C 1
ATOM 723 O O . GLY A 1 90 ? 7.844 9.925 -14.317 1.00 90.44 90 GLY A O 1
ATOM 724 N N . VAL A 1 91 ? 7.296 9.722 -12.155 1.00 93.81 91 VAL A N 1
ATOM 725 C CA . VAL A 1 91 ? 7.799 11.038 -11.721 1.00 93.81 91 VAL A CA 1
ATOM 726 C C . VAL A 1 91 ? 8.954 10.938 -10.710 1.00 93.81 91 VAL A C 1
ATOM 728 O O . VAL A 1 91 ? 9.277 11.915 -10.035 1.00 93.81 91 VAL A O 1
ATOM 731 N N . GLY A 1 92 ? 9.581 9.763 -10.578 1.00 94.25 92 GLY A N 1
ATOM 732 C CA . GLY A 1 92 ? 10.796 9.547 -9.781 1.00 94.25 92 GLY A CA 1
ATOM 733 C C . GLY A 1 92 ? 10.608 9.393 -8.264 1.00 94.25 92 GLY A C 1
ATOM 734 O O . GLY A 1 92 ? 11.589 9.369 -7.521 1.00 94.25 92 GLY A O 1
ATOM 735 N N . GLN A 1 93 ? 9.382 9.258 -7.755 1.00 95.62 93 GLN A N 1
ATOM 736 C CA . GLN A 1 93 ? 9.104 9.061 -6.324 1.00 95.62 93 GLN A CA 1
ATOM 737 C C . GLN A 1 93 ? 9.223 7.588 -5.903 1.00 95.62 93 GLN A C 1
ATOM 739 O O . GLN A 1 93 ? 8.282 6.975 -5.391 1.00 95.62 93 GLN A O 1
ATOM 744 N N . ASN A 1 94 ? 10.416 7.025 -6.084 1.00 95.00 94 ASN A N 1
ATOM 745 C CA . ASN A 1 94 ? 10.692 5.601 -5.876 1.00 95.00 94 ASN A CA 1
ATOM 746 C C . ASN A 1 94 ? 10.409 5.138 -4.438 1.00 95.00 94 ASN A C 1
ATOM 748 O O . ASN A 1 94 ? 9.831 4.074 -4.230 1.00 95.00 94 ASN A O 1
ATOM 752 N N . ILE A 1 95 ? 10.752 5.962 -3.440 1.00 94.69 95 ILE A N 1
ATOM 753 C CA . ILE A 1 95 ? 10.505 5.646 -2.024 1.00 94.69 95 ILE A CA 1
ATOM 754 C C . ILE A 1 95 ? 9.001 5.559 -1.751 1.00 94.69 95 ILE A C 1
ATOM 756 O O . ILE A 1 95 ? 8.548 4.606 -1.123 1.00 94.69 95 ILE A O 1
ATOM 760 N N . ARG A 1 96 ? 8.211 6.509 -2.266 1.00 95.62 96 ARG A N 1
ATOM 761 C CA . ARG A 1 96 ? 6.757 6.509 -2.070 1.00 95.62 96 ARG A CA 1
ATOM 762 C C . ARG A 1 96 ? 6.119 5.278 -2.717 1.00 95.62 96 ARG A C 1
ATOM 764 O O . ARG A 1 96 ? 5.316 4.613 -2.071 1.00 95.62 96 ARG A O 1
ATOM 771 N N . ALA A 1 97 ? 6.522 4.926 -3.939 1.00 96.75 97 ALA A N 1
ATOM 772 C CA . ALA A 1 97 ? 6.063 3.702 -4.596 1.00 96.75 97 ALA A CA 1
ATOM 773 C C . ALA A 1 97 ? 6.384 2.444 -3.770 1.00 96.75 97 ALA A C 1
ATOM 775 O O . ALA A 1 97 ? 5.496 1.629 -3.522 1.00 96.75 97 ALA A O 1
ATOM 776 N N . ALA A 1 98 ? 7.625 2.318 -3.288 1.00 95.69 98 ALA A N 1
ATOM 777 C CA . ALA A 1 98 ? 8.062 1.195 -2.461 1.00 95.69 98 ALA A CA 1
ATOM 778 C C . ALA A 1 98 ? 7.269 1.081 -1.148 1.00 95.69 98 ALA A C 1
ATOM 780 O O . ALA A 1 98 ? 6.851 -0.015 -0.776 1.00 95.69 98 ALA A O 1
ATOM 781 N N . MET A 1 99 ? 7.015 2.208 -0.471 1.00 95.81 99 MET A N 1
ATOM 782 C CA . MET A 1 99 ? 6.210 2.248 0.755 1.00 95.81 99 MET A CA 1
ATOM 783 C C . MET A 1 99 ? 4.793 1.712 0.515 1.00 95.81 99 MET A C 1
ATOM 785 O O . MET A 1 99 ? 4.320 0.851 1.252 1.00 95.81 99 MET A O 1
ATOM 789 N N . TRP A 1 100 ? 4.124 2.167 -0.546 1.00 96.88 100 TRP A N 1
ATOM 790 C CA . TRP A 1 100 ? 2.759 1.727 -0.842 1.00 96.88 100 TRP A CA 1
ATOM 791 C C . TRP A 1 100 ? 2.682 0.286 -1.353 1.00 96.88 100 TRP A C 1
ATOM 793 O O . TRP A 1 100 ? 1.742 -0.425 -0.996 1.00 96.88 100 TRP A O 1
ATOM 803 N N . LEU A 1 101 ? 3.670 -0.177 -2.125 1.00 96.12 101 LEU A N 1
ATOM 804 C CA . LEU A 1 101 ? 3.787 -1.589 -2.504 1.00 96.12 101 LEU A CA 1
ATOM 805 C C . LEU A 1 101 ? 3.923 -2.477 -1.268 1.00 96.12 101 LEU A C 1
ATOM 807 O O . LEU A 1 101 ? 3.185 -3.453 -1.143 1.00 96.12 101 LEU A O 1
ATOM 811 N N . LYS A 1 102 ? 4.790 -2.099 -0.321 1.00 94.56 102 LYS A N 1
ATOM 812 C CA . LYS A 1 102 ? 4.933 -2.804 0.956 1.00 94.56 102 LYS A CA 1
ATOM 813 C C . LYS A 1 102 ? 3.615 -2.833 1.730 1.00 94.56 102 LYS A C 1
ATOM 815 O O . LYS A 1 102 ? 3.188 -3.913 2.123 1.00 94.56 102 LYS A O 1
ATOM 820 N N . ASN A 1 103 ? 2.930 -1.699 1.888 1.00 94.81 103 ASN A N 1
ATOM 821 C CA . ASN A 1 103 ? 1.647 -1.667 2.600 1.00 94.81 103 ASN A CA 1
ATOM 822 C C . ASN A 1 103 ? 0.621 -2.656 2.016 1.00 94.81 103 ASN A C 1
ATOM 824 O O . ASN A 1 103 ? -0.115 -3.300 2.754 1.00 94.81 103 ASN A O 1
ATOM 828 N N . VAL A 1 104 ? 0.546 -2.782 0.690 1.00 94.88 104 VAL A N 1
ATOM 829 C CA . VAL A 1 104 ? -0.469 -3.628 0.041 1.00 94.88 104 VAL A CA 1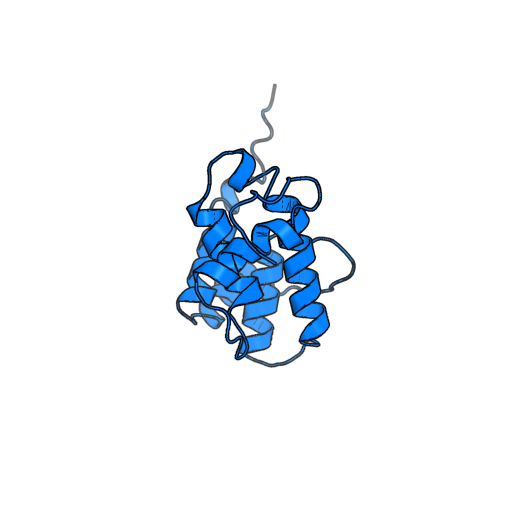
ATOM 830 C C . VAL A 1 104 ? -0.048 -5.101 -0.039 1.00 94.88 104 VAL A C 1
ATOM 832 O O . VAL A 1 104 ? -0.903 -5.980 0.064 1.00 94.88 104 VAL A O 1
ATOM 835 N N . TYR A 1 105 ? 1.241 -5.390 -0.247 1.00 92.75 105 TYR A N 1
ATOM 836 C CA . TYR A 1 105 ? 1.734 -6.744 -0.529 1.00 92.75 105 TYR A CA 1
ATOM 837 C C . TYR A 1 105 ? 2.498 -7.419 0.610 1.00 92.75 105 TYR A C 1
ATOM 839 O O . TYR A 1 105 ? 2.787 -8.603 0.475 1.00 92.75 105 TYR A O 1
ATOM 847 N N . TRP A 1 106 ? 2.824 -6.727 1.700 1.00 80.69 106 TRP A N 1
ATOM 848 C CA . TRP A 1 106 ? 3.603 -7.316 2.795 1.00 80.69 106 TRP A CA 1
ATOM 849 C C . TRP A 1 106 ? 2.743 -7.723 3.996 1.00 80.69 106 TRP A C 1
ATOM 851 O O . TRP A 1 106 ? 3.050 -8.701 4.675 1.00 80.69 106 TRP A O 1
ATOM 861 N N . HIS A 1 107 ? 1.658 -7.002 4.275 1.00 69.06 107 HIS A N 1
ATOM 862 C CA . HIS A 1 107 ? 0.809 -7.324 5.422 1.00 69.06 107 HIS A CA 1
ATOM 863 C C . HIS A 1 107 ? 0.006 -8.626 5.202 1.00 69.06 107 HIS A C 1
ATOM 865 O O . HIS A 1 107 ? -0.286 -9.000 4.065 1.00 69.06 107 HIS A O 1
ATOM 871 N N . ASP A 1 108 ? -0.325 -9.312 6.303 1.00 60.47 108 ASP A N 1
ATOM 872 C CA . ASP A 1 108 ? -1.031 -10.607 6.382 1.00 60.47 108 ASP A CA 1
ATOM 873 C C . ASP A 1 108 ? -0.233 -11.853 5.934 1.00 60.47 108 ASP A C 1
ATOM 875 O O . ASP A 1 108 ? -0.642 -12.578 5.028 1.00 60.47 108 ASP A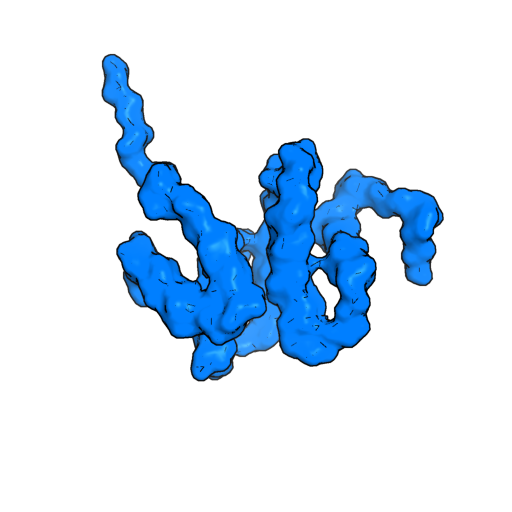 O 1
ATOM 879 N N . ASN A 1 109 ? 0.888 -12.156 6.608 1.00 57.31 109 ASN A N 1
ATOM 880 C CA . ASN A 1 109 ? 1.657 -13.412 6.451 1.00 57.31 109 ASN A CA 1
ATOM 881 C C . ASN A 1 109 ? 2.169 -13.700 5.029 1.00 57.31 109 ASN A C 1
ATOM 883 O O . ASN A 1 109 ? 2.356 -14.854 4.632 1.00 57.31 109 ASN A O 1
ATOM 887 N N . ARG A 1 110 ? 2.423 -12.653 4.245 1.00 65.12 110 ARG A N 1
ATOM 888 C CA . ARG A 1 110 ? 2.924 -12.801 2.881 1.00 65.12 110 ARG A CA 1
ATOM 889 C C . ARG A 1 110 ? 4.423 -13.059 2.914 1.00 65.12 110 ARG A C 1
ATOM 891 O O . ARG A 1 110 ? 5.189 -12.290 3.481 1.00 65.12 110 ARG A O 1
ATOM 898 N N . THR A 1 111 ? 4.840 -14.151 2.287 1.00 79.19 111 THR A N 1
ATOM 899 C CA . THR A 1 111 ? 6.226 -14.645 2.270 1.00 79.19 111 THR A CA 1
ATOM 900 C C . THR A 1 111 ? 7.106 -13.941 1.237 1.00 79.19 111 THR A C 1
ATOM 902 O O . THR A 1 111 ? 8.144 -14.475 0.859 1.00 79.19 111 THR A O 1
ATOM 905 N N . LEU A 1 112 ? 6.679 -12.777 0.735 1.00 88.69 112 LEU A N 1
ATOM 906 C CA . LEU A 1 112 ? 7.412 -12.057 -0.298 1.00 88.69 112 LEU A CA 1
ATOM 907 C C . LEU A 1 112 ? 8.652 -11.405 0.313 1.00 88.69 112 LEU A C 1
ATOM 909 O O . LEU A 1 112 ? 8.575 -10.676 1.301 1.00 88.69 112 LEU A O 1
ATOM 913 N N . SER A 1 113 ? 9.797 -11.617 -0.318 1.00 90.75 113 SER A N 1
ATOM 914 C CA . SER A 1 113 ? 11.003 -10.841 -0.066 1.00 90.75 113 SER A CA 1
ATOM 915 C C . SER A 1 113 ? 10.802 -9.360 -0.438 1.00 90.75 113 SER A C 1
ATOM 917 O O . SER A 1 113 ? 9.872 -9.002 -1.178 1.00 90.75 113 SER A O 1
ATOM 919 N N . PRO A 1 114 ? 11.697 -8.461 0.017 1.00 90.62 114 PRO A N 1
ATOM 920 C CA . PRO A 1 114 ? 11.704 -7.067 -0.426 1.00 90.62 114 PRO A CA 1
ATOM 921 C C . PRO A 1 114 ? 11.734 -6.920 -1.942 1.00 90.62 114 PRO A C 1
ATOM 923 O O . PRO A 1 114 ? 10.961 -6.134 -2.482 1.00 90.62 114 PRO A O 1
ATOM 926 N N . LEU A 1 115 ? 12.565 -7.703 -2.635 1.00 91.69 115 LEU A N 1
ATOM 927 C CA . LEU A 1 115 ? 12.645 -7.647 -4.091 1.00 91.69 115 LEU A CA 1
ATOM 928 C C . LEU A 1 115 ? 11.315 -8.061 -4.728 1.00 91.69 115 LEU A C 1
ATOM 930 O O . LEU A 1 115 ? 10.769 -7.301 -5.520 1.00 91.69 115 LEU A O 1
ATOM 934 N N . GLU A 1 116 ? 10.752 -9.206 -4.337 1.00 91.62 116 GLU A N 1
ATOM 935 C CA . GLU A 1 116 ? 9.471 -9.681 -4.878 1.00 91.62 116 GLU A CA 1
ATOM 936 C C . GLU A 1 116 ? 8.337 -8.677 -4.633 1.00 91.62 116 GLU A C 1
ATOM 938 O O . GLU A 1 116 ? 7.529 -8.433 -5.526 1.00 91.62 116 GLU A O 1
ATOM 943 N N . THR A 1 117 ? 8.311 -8.032 -3.463 1.00 93.19 117 THR A N 1
ATOM 944 C CA . THR A 1 117 ? 7.339 -6.977 -3.135 1.00 93.19 117 THR A CA 1
ATOM 945 C C . THR A 1 117 ? 7.453 -5.781 -4.076 1.00 93.19 117 THR A C 1
ATOM 947 O O . THR A 1 117 ? 6.438 -5.268 -4.546 1.00 93.19 117 THR A O 1
ATOM 950 N N . ILE A 1 118 ? 8.673 -5.332 -4.382 1.00 93.38 118 ILE A N 1
ATOM 951 C CA . ILE A 1 118 ? 8.886 -4.228 -5.325 1.00 93.38 118 ILE A CA 1
ATOM 952 C C . ILE A 1 118 ? 8.513 -4.648 -6.749 1.00 93.38 118 ILE A C 1
ATOM 954 O O . ILE A 1 118 ? 7.873 -3.878 -7.462 1.00 93.38 118 ILE A O 1
ATOM 958 N N . LEU A 1 119 ? 8.832 -5.879 -7.151 1.00 93.12 119 LEU A N 1
ATOM 959 C CA . LEU A 1 119 ? 8.509 -6.400 -8.482 1.00 93.12 119 LEU A CA 1
ATOM 960 C C . LEU A 1 119 ? 7.003 -6.522 -8.740 1.00 93.12 119 LEU A C 1
ATOM 962 O O . LEU A 1 119 ? 6.582 -6.470 -9.898 1.00 93.12 119 LEU A O 1
ATOM 966 N N . LYS A 1 120 ? 6.168 -6.547 -7.690 1.00 94.25 120 LYS A N 1
ATOM 967 C CA . LYS A 1 120 ? 4.713 -6.395 -7.839 1.00 94.25 120 LYS A CA 1
ATOM 968 C C . LYS A 1 120 ? 4.315 -5.090 -8.525 1.00 94.25 120 LYS A C 1
ATOM 970 O O . LYS A 1 120 ? 3.200 -5.020 -9.033 1.00 94.25 120 LYS A O 1
ATOM 975 N N . ALA A 1 121 ? 5.186 -4.084 -8.626 1.00 95.44 121 ALA A N 1
ATOM 976 C CA . ALA A 1 121 ? 4.929 -2.888 -9.426 1.00 95.44 121 ALA A CA 1
ATOM 977 C C . ALA A 1 121 ? 4.486 -3.224 -10.86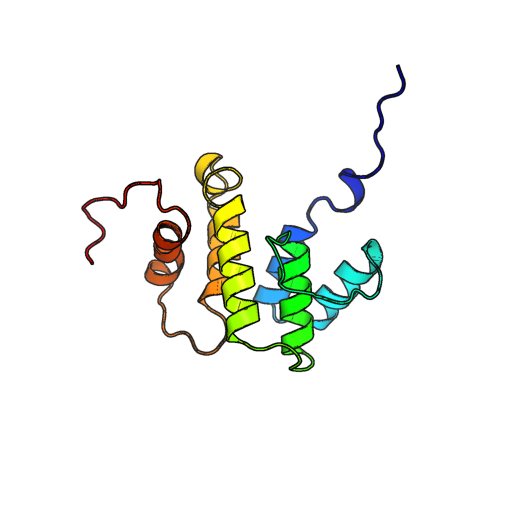3 1.00 95.44 121 ALA A C 1
ATOM 979 O O . ALA A 1 121 ? 3.504 -2.654 -11.333 1.00 95.44 121 ALA A O 1
ATOM 980 N N . TYR A 1 122 ? 5.118 -4.205 -11.519 1.00 94.12 122 TYR A N 1
ATOM 981 C CA . TYR A 1 122 ? 4.782 -4.601 -12.895 1.00 94.12 122 TYR A CA 1
ATOM 982 C C . TYR A 1 122 ? 3.391 -5.242 -13.014 1.00 94.12 122 TYR A C 1
ATOM 984 O O . TYR A 1 122 ? 2.686 -5.017 -13.991 1.00 94.12 122 TYR A O 1
ATOM 992 N N . GLU A 1 123 ? 2.914 -5.941 -11.979 1.00 93.44 123 GLU A N 1
ATOM 993 C CA . GLU A 1 123 ? 1.535 -6.464 -11.934 1.00 93.44 123 GLU A CA 1
ATOM 994 C C . GLU A 1 123 ? 0.474 -5.363 -11.761 1.00 93.44 123 GLU A C 1
ATOM 996 O O . GLU A 1 123 ? -0.730 -5.627 -11.845 1.00 93.44 123 GLU A O 1
ATOM 1001 N N . ASN A 1 124 ? 0.899 -4.136 -11.453 1.00 94.69 124 ASN A N 1
ATOM 1002 C CA . ASN A 1 124 ? 0.032 -2.977 -11.262 1.00 94.69 124 ASN A CA 1
ATOM 1003 C C . ASN A 1 124 ? 0.304 -1.870 -12.299 1.00 94.69 124 ASN A C 1
ATOM 1005 O O . ASN A 1 124 ? -0.381 -0.855 -12.274 1.00 94.69 124 ASN A O 1
ATOM 1009 N N . MET A 1 125 ? 1.247 -2.075 -13.221 1.00 94.62 125 MET A N 1
ATOM 1010 C CA . MET A 1 125 ? 1.549 -1.189 -14.349 1.00 94.62 125 MET A CA 1
ATOM 1011 C C . MET A 1 125 ? 1.645 -2.032 -15.632 1.00 94.62 125 MET A C 1
ATOM 1013 O O . MET A 1 125 ? 2.737 -2.198 -16.167 1.00 94.62 125 MET A O 1
ATOM 1017 N N . PRO A 1 126 ? 0.533 -2.623 -16.110 1.00 90.25 126 PRO A N 1
ATOM 1018 C CA . PRO A 1 126 ? 0.562 -3.601 -17.204 1.00 90.25 126 PRO A CA 1
ATOM 1019 C C . PRO A 1 126 ? 1.084 -3.031 -18.531 1.00 90.25 126 PRO A C 1
ATOM 1021 O O . PRO A 1 126 ? 1.572 -3.789 -19.364 1.00 90.25 126 PRO A O 1
ATOM 1024 N N . ASP A 1 127 ? 1.009 -1.712 -18.712 1.00 91.44 127 ASP A N 1
ATOM 1025 C CA . ASP A 1 127 ? 1.494 -1.020 -19.908 1.00 91.44 127 ASP A CA 1
ATOM 1026 C C . ASP A 1 127 ? 3.006 -0.721 -19.855 1.00 91.44 127 ASP A C 1
ATOM 1028 O O . ASP A 1 127 ? 3.596 -0.311 -20.855 1.00 91.44 127 ASP A O 1
ATOM 1032 N N . VAL A 1 128 ? 3.654 -0.938 -18.703 1.00 90.50 128 VAL A N 1
ATOM 1033 C CA . VAL A 1 128 ? 5.101 -0.769 -18.531 1.00 90.50 128 VAL A CA 1
ATOM 1034 C C . VAL A 1 128 ? 5.788 -2.118 -18.766 1.00 90.50 128 VAL A C 1
ATOM 1036 O O . VAL A 1 128 ? 5.546 -3.065 -18.010 1.00 90.50 128 VAL A O 1
ATOM 1039 N N . PRO A 1 129 ? 6.672 -2.239 -19.774 1.00 89.38 129 PRO A N 1
ATOM 1040 C CA . PRO A 1 129 ? 7.332 -3.502 -20.073 1.00 89.38 129 PRO A CA 1
ATOM 1041 C C . PRO A 1 129 ? 8.225 -3.944 -18.908 1.00 89.38 129 PRO A C 1
ATOM 1043 O O . PRO A 1 129 ? 9.014 -3.164 -18.366 1.00 89.38 129 PRO A O 1
ATOM 1046 N N . LYS A 1 130 ? 8.104 -5.221 -18.534 1.00 90.31 130 LYS A N 1
ATOM 1047 C CA . LYS A 1 130 ? 8.981 -5.867 -17.553 1.00 90.31 130 LYS A CA 1
ATOM 1048 C C . LYS A 1 130 ? 10.381 -6.028 -18.175 1.00 90.31 130 LYS A C 1
ATOM 1050 O O . LYS A 1 130 ? 10.469 -6.553 -19.281 1.00 90.31 130 LYS A O 1
ATOM 1055 N N . PRO A 1 131 ? 11.460 -5.583 -17.508 1.00 88.38 131 PRO A N 1
ATOM 1056 C CA . PRO A 1 131 ? 12.823 -5.763 -17.997 1.00 88.38 131 PRO A CA 1
ATOM 1057 C C . PRO A 1 131 ? 13.220 -7.234 -18.137 1.00 88.38 131 PRO A C 1
ATOM 1059 O O . PRO A 1 131 ? 12.878 -8.051 -17.282 1.00 88.38 131 PRO A O 1
ATOM 1062 N N . ASP A 1 132 ? 14.034 -7.535 -19.150 1.00 89.50 132 ASP A N 1
ATOM 1063 C CA . ASP A 1 132 ? 14.433 -8.903 -19.518 1.00 89.50 132 ASP A CA 1
ATOM 1064 C C . ASP A 1 132 ? 15.210 -9.652 -18.421 1.00 89.50 132 ASP A C 1
ATOM 1066 O O . ASP A 1 132 ? 15.211 -10.877 -18.385 1.00 89.50 132 ASP A O 1
ATOM 1070 N N . PHE A 1 133 ? 15.863 -8.929 -17.505 1.00 85.12 133 PHE A N 1
ATOM 1071 C CA . PHE A 1 133 ? 16.607 -9.521 -16.386 1.00 85.12 133 PHE A CA 1
ATOM 1072 C C . PHE A 1 133 ? 15.713 -9.973 -15.223 1.00 85.12 133 PHE A C 1
ATOM 1074 O O . PHE A 1 133 ? 16.20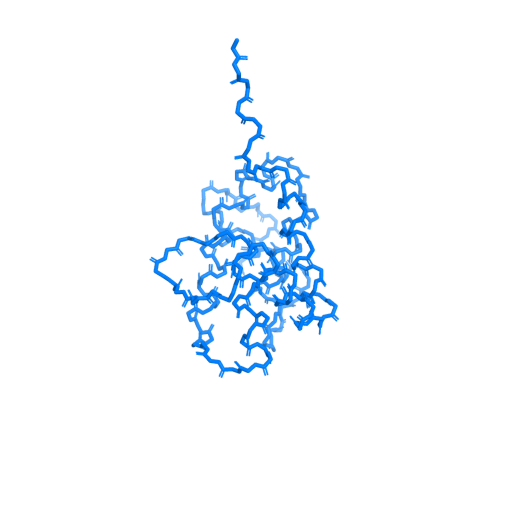9 -10.525 -14.242 1.00 85.12 133 PHE A O 1
ATOM 1081 N N . ILE A 1 134 ? 14.410 -9.693 -15.284 1.00 83.00 134 ILE A N 1
ATOM 1082 C CA . ILE A 1 134 ? 13.452 -10.128 -14.275 1.00 83.00 134 ILE A CA 1
ATOM 1083 C C . ILE A 1 134 ? 12.777 -11.390 -14.812 1.00 83.00 134 ILE A C 1
ATOM 1085 O O . ILE A 1 134 ? 11.787 -11.319 -15.540 1.00 83.00 134 ILE A O 1
ATOM 1089 N N . GLU A 1 135 ? 13.326 -12.547 -14.447 1.00 72.62 135 GLU A N 1
ATOM 1090 C CA . GLU A 1 135 ? 12.795 -13.857 -14.836 1.00 72.62 135 GLU A CA 1
ATOM 1091 C C . GLU A 1 135 ? 11.370 -14.085 -14.271 1.00 72.62 135 GLU A C 1
ATOM 1093 O O . GLU A 1 135 ? 10.889 -13.336 -13.406 1.00 72.62 135 GLU A O 1
ATOM 1098 N N . ASN A 1 136 ? 10.636 -15.037 -14.856 1.00 57.59 136 ASN A N 1
ATOM 1099 C CA . ASN A 1 136 ? 9.241 -15.349 -14.511 1.00 57.59 136 ASN A CA 1
ATOM 1100 C C . ASN A 1 136 ? 9.126 -16.315 -13.338 1.00 57.59 136 ASN A C 1
ATOM 1102 O O . ASN A 1 136 ? 9.866 -17.322 -13.343 1.00 57.59 136 ASN A O 1
#

pLDDT: mean 88.44, std 14.39, range [33.75, 98.44]

Sequence (136 aa):
MAVHIKKSAKTLGLDDYMSCCIHAEQYEAGVMEYEKYYGVSKVSFGGSMAPRKWAYAFCLNHIKPQFDPEKLFQAGRKMLQTHLDNNWLGVGQNIRAAMWLKNVYWHDNRTLSPLETILKAYENMPDVPKPDFIEN

Secondary structure (DSSP, 8-state):
------SSGGGTTHHHHHHHHHHTT-HHHHHHHHHHHH-S-----SS---HHHHHHHHHHHHHS--S-HHHHHHHHHHHHHHHIIIIIGGGT-HHHHHHHHHHHHTTTT----HHHHHHTTGGG-TTSPPPTTS--